Protein AF-A0A533TYE4-F1 (afdb_monomer)

Solvent-accessible surface area (backbone atoms only — not comparable to full-atom values): 7906 Å² total; per-residue (Å²): 133,60,54,46,100,83,68,48,62,75,55,55,66,68,57,33,45,51,51,36,72,79,38,80,77,43,21,65,44,29,39,43,37,15,52,53,28,45,75,72,66,40,30,69,62,13,38,53,23,29,50,49,11,58,67,67,51,52,60,72,69,58,39,48,49,40,31,52,54,36,17,51,32,25,50,77,70,65,36,48,68,60,18,40,50,26,26,47,52,46,56,74,68,60,59,90,50,62,67,60,47,50,50,30,30,47,55,33,18,54,45,26,43,76,74,65,40,50,74,70,15,56,62,39,50,67,55,95,88,55,86,70,66,85,62,70,77,76,74,74,80,80,78,126

Structure (mmCIF, N/CA/C/O backbone):
data_AF-A0A533TYE4-F1
#
_entry.id   AF-A0A533TYE4-F1
#
loop_
_atom_site.group_PDB
_atom_site.id
_atom_site.type_symbol
_atom_site.label_atom_id
_atom_site.label_alt_id
_atom_site.label_comp_id
_atom_site.label_asym_id
_atom_site.label_entity_id
_atom_site.label_seq_id
_atom_site.pdbx_PDB_ins_code
_atom_site.Cartn_x
_atom_site.Cartn_y
_atom_site.Cartn_z
_atom_site.occupancy
_atom_site.B_iso_or_equiv
_atom_site.auth_seq_id
_atom_site.auth_comp_id
_atom_site.auth_asym_id
_atom_site.auth_atom_id
_atom_site.pdbx_PDB_model_num
ATOM 1 N N . MET A 1 1 ? -12.267 11.319 22.750 1.00 47.88 1 MET A N 1
ATOM 2 C CA . MET A 1 1 ? -12.661 11.448 21.330 1.00 47.88 1 MET A CA 1
ATOM 3 C C . MET A 1 1 ? -11.596 10.738 20.516 1.00 47.88 1 MET A C 1
ATOM 5 O O . MET A 1 1 ? -10.460 11.181 20.564 1.00 47.88 1 MET A O 1
ATOM 9 N N . LEU A 1 2 ? -11.927 9.617 19.872 1.00 64.06 2 LEU A N 1
ATOM 10 C CA . LEU A 1 2 ? -10.942 8.764 19.190 1.00 64.06 2 LEU A CA 1
ATOM 11 C C . LEU A 1 2 ? -10.758 9.108 17.708 1.00 64.06 2 LEU A C 1
ATOM 13 O O . LEU A 1 2 ? -9.677 8.902 17.172 1.00 64.06 2 LEU A O 1
ATOM 17 N N . LYS A 1 3 ? -11.793 9.652 17.059 1.00 61.78 3 LYS A N 1
ATOM 18 C CA . LYS A 1 3 ? -11.765 10.064 15.652 1.00 61.78 3 LYS A CA 1
ATOM 19 C C . LYS A 1 3 ? -11.557 11.570 15.518 1.00 61.78 3 LYS A C 1
ATOM 21 O O . LYS A 1 3 ? -12.057 12.341 16.338 1.00 61.78 3 LYS A O 1
ATOM 26 N N . ASP A 1 4 ? -10.839 11.989 14.486 1.00 69.88 4 ASP A N 1
ATOM 27 C CA . ASP A 1 4 ? -10.710 13.393 14.119 1.00 69.88 4 ASP A CA 1
ATOM 28 C C . ASP A 1 4 ? -11.861 13.895 13.245 1.00 69.88 4 ASP A C 1
ATOM 30 O O . ASP A 1 4 ? -12.777 13.154 12.895 1.00 69.88 4 ASP A O 1
ATOM 34 N N . ALA A 1 5 ? -11.816 15.181 12.887 1.00 65.31 5 ALA A N 1
ATOM 35 C CA . ALA A 1 5 ? -12.830 15.818 12.046 1.00 65.31 5 ALA A CA 1
ATOM 36 C C . ALA A 1 5 ? -12.960 15.188 10.641 1.00 65.31 5 ALA A C 1
ATOM 38 O O . ALA A 1 5 ? -13.920 15.482 9.932 1.00 65.31 5 ALA A O 1
ATOM 39 N N 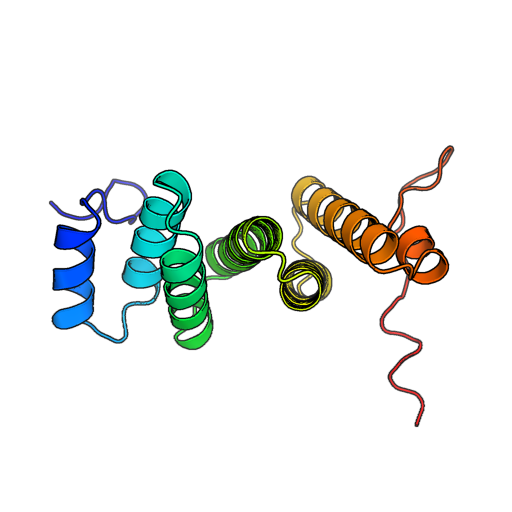. LEU A 1 6 ? -12.011 14.338 10.234 1.00 60.81 6 LEU A N 1
ATOM 40 C CA . LEU A 1 6 ? -12.008 13.610 8.966 1.00 60.81 6 LEU A CA 1
ATOM 41 C C . LEU A 1 6 ? -12.410 12.133 9.134 1.00 60.81 6 LEU A C 1
ATOM 43 O O . LEU A 1 6 ? -12.471 11.408 8.141 1.00 60.81 6 LEU A O 1
ATOM 47 N N . GLY A 1 7 ? -12.733 11.704 10.360 1.00 62.41 7 GLY A N 1
ATOM 48 C CA . GLY A 1 7 ? -13.169 10.349 10.691 1.00 62.41 7 GLY A CA 1
ATOM 49 C C . GLY A 1 7 ? -12.036 9.357 10.966 1.00 62.41 7 GLY A C 1
ATOM 50 O O . GLY A 1 7 ? -12.339 8.198 11.245 1.00 62.41 7 GLY A O 1
ATOM 51 N N . GLY A 1 8 ? -10.772 9.793 10.922 1.00 62.06 8 GLY A N 1
ATOM 52 C CA . GLY A 1 8 ? -9.608 8.943 11.180 1.00 62.06 8 GLY A CA 1
ATOM 53 C C . GLY A 1 8 ? -9.305 8.837 12.670 1.00 62.06 8 GLY A C 1
ATOM 54 O O . GLY A 1 8 ? -9.434 9.818 13.407 1.00 62.06 8 GLY A O 1
ATOM 55 N N . TYR A 1 9 ? -8.905 7.659 13.133 1.00 67.62 9 TYR A N 1
ATOM 56 C CA . TYR A 1 9 ? -8.490 7.453 14.512 1.00 67.62 9 TYR A CA 1
ATOM 57 C C . TYR A 1 9 ? -7.182 8.208 14.796 1.00 67.62 9 TYR A C 1
ATOM 59 O O . TYR A 1 9 ? -6.163 7.976 14.154 1.00 67.62 9 TYR A O 1
ATOM 67 N N . ARG A 1 10 ? -7.200 9.122 15.774 1.00 63.12 10 ARG A N 1
ATOM 68 C CA . ARG A 1 10 ? -6.040 9.940 16.197 1.00 63.12 10 ARG A CA 1
ATOM 69 C C . ARG A 1 10 ? -5.157 9.274 17.259 1.00 63.12 10 ARG A C 1
ATOM 71 O O . ARG A 1 10 ? -4.329 9.945 17.870 1.00 63.12 10 ARG A O 1
ATOM 78 N N . GLY A 1 11 ? -5.357 7.981 17.487 1.00 64.88 11 GLY A N 1
ATOM 79 C CA . GLY A 1 11 ? -4.713 7.240 18.565 1.00 64.88 11 GLY A CA 1
ATOM 80 C C . GLY A 1 11 ? -3.341 6.682 18.206 1.00 64.88 11 GLY A C 1
ATOM 81 O O . GLY A 1 11 ? -2.989 6.535 17.033 1.00 64.88 11 GLY A O 1
ATOM 82 N N . SER A 1 12 ? -2.569 6.331 19.235 1.00 78.56 12 SER A N 1
ATOM 83 C CA . SER A 1 12 ? -1.380 5.495 19.065 1.00 78.56 12 SER A CA 1
ATOM 84 C C . SER A 1 12 ? -1.772 4.108 18.531 1.00 78.56 12 SER A C 1
ATOM 86 O O . SER A 1 12 ? -2.945 3.720 18.546 1.00 78.56 12 SER A O 1
ATOM 88 N N . VAL A 1 13 ? -0.796 3.328 18.063 1.00 87.56 13 VAL A N 1
ATOM 89 C CA . VAL A 1 13 ? -1.032 1.959 17.568 1.00 87.56 13 VAL A CA 1
ATOM 90 C C . VAL A 1 13 ? -1.783 1.110 18.604 1.00 87.56 13 VAL A C 1
ATOM 92 O O . VAL A 1 13 ? -2.631 0.296 18.235 1.00 87.56 13 VAL A O 1
ATOM 95 N N . GLU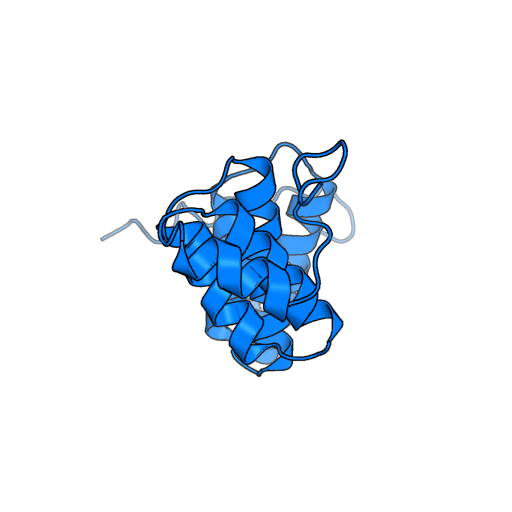 A 1 14 ? -1.514 1.319 19.892 1.00 88.06 14 GLU A N 1
ATOM 96 C CA . GLU A 1 14 ? -2.154 0.628 21.013 1.00 88.06 14 GLU A CA 1
ATOM 97 C C . GLU A 1 14 ? -3.638 0.987 21.135 1.00 88.06 14 GLU A C 1
ATOM 99 O O . GLU A 1 14 ? -4.480 0.107 21.308 1.00 88.06 14 GLU A O 1
ATOM 104 N N . GLU A 1 15 ? -3.978 2.267 21.007 1.00 87.75 15 GLU A N 1
ATOM 105 C CA . GLU A 1 15 ? -5.357 2.739 21.126 1.00 87.75 15 GLU A CA 1
ATOM 106 C C . GLU A 1 15 ? -6.217 2.252 19.951 1.00 87.75 15 GLU A C 1
ATOM 108 O O . GLU A 1 15 ? -7.325 1.754 20.151 1.00 87.75 15 GLU A O 1
ATOM 113 N N . ILE A 1 16 ? -5.668 2.285 18.733 1.00 91.44 16 ILE A N 1
ATOM 114 C CA . ILE A 1 16 ? -6.337 1.724 17.551 1.00 91.44 16 ILE A CA 1
ATOM 115 C C . ILE A 1 16 ? -6.459 0.195 17.659 1.00 91.44 16 ILE A C 1
ATOM 117 O O . ILE A 1 16 ? -7.436 -0.386 17.189 1.00 91.44 16 ILE A O 1
ATOM 121 N N . SER A 1 17 ? -5.506 -0.477 18.314 1.00 94.38 17 SER A N 1
ATOM 122 C CA . SER A 1 17 ? -5.579 -1.929 18.522 1.00 94.38 17 SER A CA 1
ATOM 123 C C . SER A 1 17 ? -6.752 -2.334 19.411 1.00 94.38 17 SER A C 1
ATOM 125 O O . SER A 1 17 ? -7.428 -3.297 19.069 1.00 94.38 17 SER A O 1
ATOM 127 N N . ARG A 1 18 ? -7.071 -1.562 20.458 1.00 92.75 18 ARG A N 1
ATOM 128 C CA . ARG A 1 18 ? -8.270 -1.807 21.283 1.00 92.75 18 ARG A CA 1
ATOM 129 C C . ARG A 1 18 ? -9.563 -1.681 20.479 1.00 92.75 18 ARG A C 1
ATOM 131 O O . ARG A 1 18 ? -10.450 -2.513 20.604 1.00 92.75 18 ARG A O 1
ATOM 138 N N . ILE A 1 19 ? -9.642 -0.692 19.588 1.00 91.56 19 ILE A N 1
ATOM 139 C CA . ILE A 1 19 ? -10.799 -0.535 18.692 1.00 91.56 19 ILE A CA 1
ATOM 140 C C . ILE A 1 19 ? -10.958 -1.757 17.783 1.00 91.56 19 ILE A C 1
ATOM 142 O O . ILE A 1 19 ? -12.077 -2.188 17.536 1.00 91.56 19 ILE A O 1
ATOM 146 N N . ILE A 1 20 ? -9.855 -2.312 17.279 1.00 95.12 20 ILE A N 1
ATOM 147 C CA . ILE A 1 20 ? -9.874 -3.520 16.441 1.00 95.12 20 ILE A CA 1
ATOM 148 C C . ILE A 1 20 ? -10.284 -4.757 17.252 1.00 95.12 20 ILE A C 1
ATOM 150 O O . ILE A 1 20 ? -10.964 -5.628 16.719 1.00 95.12 20 ILE A O 1
ATOM 154 N N . GLU A 1 21 ? -9.885 -4.849 18.521 1.00 95.75 21 GLU A N 1
ATOM 155 C CA . GLU A 1 21 ? -10.313 -5.928 19.421 1.00 95.75 21 GLU A CA 1
ATOM 156 C C . GLU A 1 21 ? -11.825 -5.878 19.687 1.00 95.75 21 GLU A C 1
ATOM 158 O O . GLU A 1 21 ? -12.489 -6.912 19.648 1.00 95.75 21 GLU A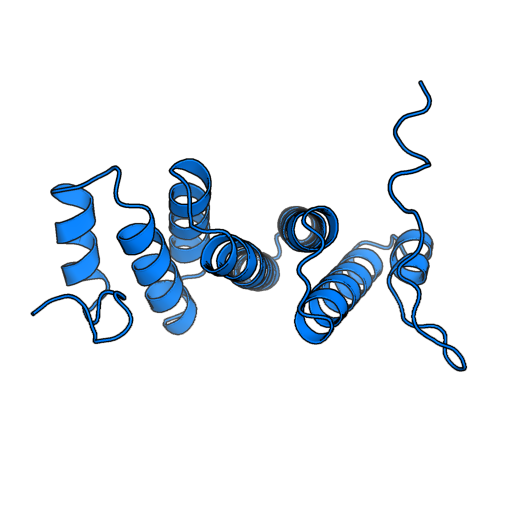 O 1
ATOM 163 N N . GLU A 1 22 ? -12.377 -4.682 19.902 1.00 95.75 22 GLU A N 1
ATOM 164 C CA . GLU A 1 22 ? -13.816 -4.467 20.113 1.00 95.75 22 GLU A CA 1
ATOM 165 C C . GLU A 1 22 ? -14.630 -4.592 18.810 1.00 95.75 22 GLU A C 1
ATOM 167 O O . GLU A 1 22 ? -15.762 -5.081 18.817 1.00 95.75 22 GLU A O 1
ATOM 172 N N . HIS A 1 23 ? -14.050 -4.171 17.683 1.00 94.44 23 HIS A N 1
ATOM 173 C CA . HIS A 1 23 ? -14.684 -4.111 16.365 1.00 94.44 23 HIS A CA 1
ATOM 174 C C . HIS A 1 23 ? -13.756 -4.688 15.276 1.00 94.44 23 HIS A C 1
ATOM 176 O O . HIS A 1 23 ? -13.135 -3.938 14.511 1.00 94.44 23 HIS A O 1
ATOM 182 N N . PRO A 1 24 ? -13.656 -6.027 15.166 1.00 95.31 24 PRO A N 1
ATOM 183 C CA . PRO A 1 24 ? -12.712 -6.695 14.263 1.00 95.31 24 PRO A CA 1
ATOM 184 C C . PRO A 1 24 ? -13.067 -6.568 12.772 1.00 95.31 24 PRO A C 1
ATOM 186 O O . PRO A 1 24 ? -12.285 -6.967 11.909 1.00 95.31 24 PRO A O 1
ATOM 189 N N . ASP A 1 25 ? -14.234 -6.016 12.453 1.00 96.19 25 ASP A N 1
ATOM 190 C CA . ASP A 1 25 ? -14.726 -5.704 11.112 1.00 96.19 25 ASP A CA 1
ATOM 191 C C . ASP A 1 25 ? -14.597 -4.20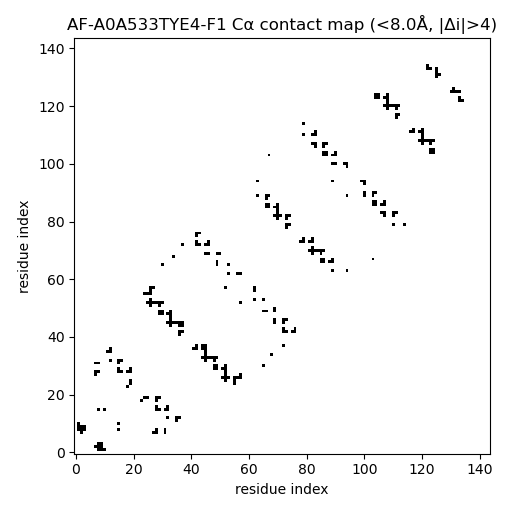9 10.764 1.00 96.19 25 ASP A C 1
ATOM 193 O O . ASP A 1 25 ? -15.115 -3.746 9.749 1.00 96.19 25 ASP A O 1
ATOM 197 N N . ASN A 1 26 ? -13.877 -3.429 11.571 1.00 95.38 26 ASN A N 1
ATOM 198 C CA . ASN A 1 26 ? -13.679 -2.009 11.320 1.00 95.38 26 ASN A CA 1
ATOM 199 C C . ASN A 1 26 ? -12.502 -1.757 10.364 1.00 95.38 26 ASN A C 1
ATOM 201 O O . ASN A 1 26 ? -11.352 -1.595 10.782 1.00 95.38 26 ASN A O 1
ATOM 205 N N . ALA A 1 27 ? -12.792 -1.683 9.061 1.00 97.06 27 ALA A N 1
ATOM 206 C CA . ALA A 1 27 ? -11.781 -1.433 8.029 1.00 97.06 27 ALA A CA 1
ATOM 207 C C . ALA A 1 27 ? -10.987 -0.131 8.244 1.00 97.06 27 ALA A C 1
ATOM 209 O O . ALA A 1 27 ? -9.787 -0.100 7.967 1.00 97.06 27 ALA A O 1
ATOM 210 N N . GLU A 1 28 ? -11.636 0.934 8.731 1.00 94.88 28 GLU A N 1
ATOM 211 C CA . GLU A 1 28 ? -10.992 2.232 8.981 1.00 94.88 28 GLU A CA 1
ATOM 212 C C . GLU A 1 28 ? -9.948 2.120 10.097 1.00 94.88 28 GLU A C 1
ATOM 214 O O . GLU A 1 28 ? -8.838 2.621 9.944 1.00 94.88 28 GLU A O 1
ATOM 219 N N . ALA A 1 29 ? -10.252 1.383 11.171 1.00 94.88 29 ALA A N 1
ATOM 220 C CA . ALA A 1 29 ? -9.305 1.162 12.262 1.00 94.88 29 ALA A CA 1
ATOM 221 C C . ALA A 1 29 ? -8.048 0.417 11.785 1.00 94.88 29 ALA A C 1
ATOM 223 O O . ALA A 1 29 ? -6.928 0.823 12.096 1.00 94.88 29 ALA A O 1
ATOM 224 N N . PHE A 1 30 ? -8.202 -0.626 10.962 1.00 97.62 30 PHE A N 1
ATOM 225 C CA . PHE A 1 30 ? -7.049 -1.288 10.342 1.00 97.62 30 PHE A CA 1
ATOM 226 C C . PHE A 1 30 ? -6.260 -0.336 9.435 1.00 97.62 30 PHE A C 1
ATOM 228 O O . PHE A 1 30 ? -5.035 -0.296 9.513 1.00 97.62 30 PHE A O 1
ATOM 235 N N . TYR A 1 31 ? -6.934 0.451 8.596 1.00 97.12 31 TYR A N 1
ATOM 236 C CA . TYR A 1 31 ? -6.277 1.415 7.711 1.00 97.12 31 TYR A CA 1
ATOM 237 C C . TYR A 1 31 ? -5.468 2.466 8.488 1.00 97.12 31 TYR A C 1
ATOM 239 O O . TYR A 1 31 ? -4.317 2.740 8.141 1.00 97.12 31 TYR A O 1
ATOM 247 N N . ASP A 1 32 ? -6.024 3.012 9.567 1.00 94.50 32 ASP A N 1
ATOM 248 C CA . ASP A 1 32 ? -5.350 4.018 10.388 1.00 94.50 32 ASP A CA 1
ATOM 249 C C . ASP A 1 32 ? -4.162 3.425 11.153 1.00 94.50 32 ASP A C 1
ATOM 251 O O . ASP A 1 32 ? -3.076 4.017 11.157 1.00 94.50 32 ASP A O 1
ATOM 255 N N . ARG A 1 33 ? -4.302 2.208 11.702 1.00 96.19 33 ARG A N 1
ATOM 256 C CA . ARG A 1 33 ? -3.176 1.502 12.336 1.00 96.19 33 ARG A CA 1
ATOM 257 C C . ARG A 1 33 ? -2.065 1.194 11.336 1.00 96.19 33 ARG A C 1
ATOM 259 O O . ARG A 1 33 ? -0.890 1.341 11.670 1.00 96.19 33 ARG A O 1
ATOM 266 N N . ALA A 1 34 ? -2.417 0.826 10.104 1.00 97.44 34 ALA A N 1
ATOM 267 C CA . ALA A 1 34 ? -1.454 0.571 9.040 1.00 97.44 34 ALA A CA 1
ATOM 268 C C . ALA A 1 34 ? -0.643 1.822 8.673 1.00 97.44 34 ALA A C 1
ATOM 270 O O . ALA A 1 34 ? 0.573 1.739 8.477 1.00 97.44 34 ALA A O 1
ATOM 271 N N . ASN A 1 35 ? -1.300 2.986 8.610 1.00 94.44 35 ASN A N 1
ATOM 272 C CA . ASN A 1 35 ? -0.629 4.263 8.374 1.00 94.44 35 ASN A CA 1
ATOM 273 C C . ASN A 1 35 ? 0.331 4.599 9.522 1.00 94.44 35 ASN A C 1
ATOM 275 O O . ASN A 1 35 ? 1.491 4.916 9.263 1.00 94.44 35 ASN A O 1
ATOM 279 N N . ALA A 1 36 ? -0.116 4.466 10.775 1.00 93.06 36 ALA A N 1
ATOM 280 C CA . ALA A 1 36 ? 0.726 4.707 11.945 1.00 93.06 36 ALA A CA 1
ATOM 281 C C . ALA A 1 36 ? 1.964 3.792 11.956 1.00 93.06 36 ALA A C 1
ATOM 283 O O . ALA A 1 36 ? 3.090 4.274 12.069 1.00 93.06 36 ALA A O 1
ATOM 284 N N . ARG A 1 37 ? 1.773 2.486 11.731 1.00 95.12 37 ARG A N 1
ATOM 285 C CA . ARG A 1 37 ? 2.863 1.502 11.629 1.00 95.12 37 ARG A CA 1
ATOM 286 C C . ARG A 1 37 ? 3.829 1.810 10.487 1.00 95.12 37 ARG A C 1
ATOM 288 O O . ARG A 1 37 ? 5.037 1.756 10.694 1.00 95.12 37 ARG A O 1
ATOM 295 N N . SER A 1 38 ? 3.315 2.210 9.320 1.00 94.25 38 SER A N 1
ATOM 296 C CA . SER A 1 38 ? 4.148 2.638 8.182 1.00 94.25 38 SER A CA 1
ATOM 297 C C . SER A 1 38 ? 5.020 3.842 8.533 1.00 94.25 38 SER A C 1
ATOM 299 O O . SER A 1 38 ? 6.204 3.849 8.210 1.00 94.25 38 SER A O 1
ATOM 301 N N . CYS A 1 39 ? 4.464 4.846 9.221 1.00 90.69 39 CYS A N 1
ATOM 302 C CA . CYS A 1 39 ? 5.220 6.014 9.677 1.00 90.69 39 CYS A CA 1
ATOM 303 C C . CYS A 1 39 ? 6.300 5.655 10.707 1.00 90.69 39 CYS A C 1
ATOM 305 O O . CYS A 1 39 ? 7.346 6.298 10.736 1.00 90.69 39 CYS A O 1
ATOM 307 N N . SER A 1 40 ? 6.067 4.629 11.525 1.00 90.81 40 SER A N 1
ATOM 308 C CA . SER A 1 40 ? 7.034 4.116 12.503 1.00 90.81 40 SER A CA 1
ATOM 309 C C . SER A 1 40 ? 8.035 3.104 11.924 1.00 90.81 40 SER A C 1
ATOM 311 O O . SER A 1 40 ? 8.884 2.615 12.664 1.00 90.81 40 SER A O 1
ATOM 313 N N . GLY A 1 41 ? 7.952 2.774 10.630 1.00 92.56 41 GLY A N 1
ATOM 314 C CA . GLY A 1 41 ? 8.833 1.802 9.970 1.00 92.56 41 GLY A CA 1
ATOM 315 C C . GLY A 1 41 ? 8.461 0.329 10.190 1.00 92.56 41 GLY A C 1
ATOM 316 O O . GLY A 1 41 ? 9.155 -0.558 9.691 1.00 92.56 41 GLY A O 1
ATOM 317 N N . ASP A 1 42 ? 7.352 0.037 10.877 1.00 96.94 42 ASP A N 1
ATOM 318 C CA . ASP A 1 42 ? 6.784 -1.314 10.962 1.00 96.94 42 ASP A CA 1
ATOM 319 C C . ASP A 1 42 ? 6.023 -1.645 9.669 1.00 96.94 42 ASP A C 1
ATOM 321 O O . ASP A 1 42 ? 4.791 -1.695 9.602 1.00 96.94 42 ASP A O 1
ATOM 325 N N . PHE A 1 43 ? 6.784 -1.847 8.594 1.00 97.56 43 PHE A N 1
ATOM 326 C CA . PHE A 1 43 ? 6.222 -2.139 7.279 1.00 97.56 43 PHE A CA 1
ATOM 327 C C . PHE A 1 43 ? 5.503 -3.488 7.243 1.00 97.56 43 PHE A C 1
ATOM 329 O O . PHE A 1 43 ? 4.521 -3.642 6.524 1.00 97.56 43 PHE A O 1
ATOM 336 N N . GLU A 1 44 ? 5.946 -4.469 8.030 1.00 98.19 44 GLU A N 1
ATOM 337 C CA . GLU A 1 44 ? 5.299 -5.779 8.059 1.00 98.19 44 GLU A CA 1
ATOM 338 C C . GLU A 1 44 ? 3.919 -5.717 8.725 1.00 98.19 44 GLU A C 1
ATOM 340 O O . GLU A 1 44 ? 2.942 -6.231 8.169 1.00 98.19 44 GLU A O 1
ATOM 345 N N . GLY A 1 45 ? 3.816 -5.056 9.881 1.00 97.94 45 GLY A N 1
ATOM 346 C CA . GLY A 1 45 ? 2.539 -4.810 10.540 1.00 97.94 45 GLY A CA 1
ATOM 347 C C . GLY A 1 45 ? 1.614 -3.945 9.685 1.00 97.94 45 GLY A C 1
ATOM 348 O O . GLY A 1 45 ? 0.425 -4.249 9.568 1.00 97.94 45 GLY A O 1
ATOM 349 N N . ALA A 1 46 ? 2.157 -2.932 9.003 1.00 98.12 46 ALA A N 1
ATOM 350 C CA . ALA A 1 46 ? 1.384 -2.110 8.078 1.00 98.12 46 ALA A CA 1
ATOM 351 C C . ALA A 1 46 ? 0.817 -2.905 6.895 1.00 98.12 46 ALA A C 1
ATOM 353 O O . ALA A 1 46 ? -0.356 -2.752 6.558 1.00 98.12 46 ALA A O 1
ATOM 354 N N . ILE A 1 47 ? 1.605 -3.790 6.273 1.00 98.75 47 ILE A N 1
ATOM 355 C CA . ILE A 1 47 ? 1.129 -4.641 5.171 1.00 98.75 47 ILE A CA 1
ATOM 356 C C . ILE A 1 47 ? -0.026 -5.533 5.634 1.00 98.75 47 ILE A C 1
ATOM 358 O O . ILE A 1 47 ? -1.021 -5.664 4.910 1.00 98.75 47 ILE A O 1
ATOM 362 N N . LYS A 1 48 ? 0.086 -6.136 6.826 1.00 98.56 48 LYS A N 1
ATOM 363 C CA . LYS A 1 48 ? -0.969 -6.978 7.414 1.00 98.56 48 LYS A CA 1
ATOM 364 C C . LYS A 1 48 ? -2.255 -6.175 7.616 1.00 98.56 48 LYS A C 1
ATOM 366 O O . LYS A 1 48 ? -3.318 -6.603 7.168 1.00 98.56 48 LYS A O 1
ATOM 371 N N . ASP A 1 49 ? -2.145 -4.985 8.195 1.00 98.62 49 ASP A N 1
ATOM 372 C CA . ASP A 1 49 ? -3.298 -4.133 8.477 1.00 98.62 49 ASP A CA 1
ATOM 373 C C . ASP A 1 49 ? -3.947 -3.564 7.208 1.00 98.62 49 ASP A C 1
ATOM 375 O O . ASP A 1 49 ? -5.161 -3.676 7.051 1.00 98.62 49 ASP A O 1
ATOM 379 N N . PHE A 1 50 ? -3.172 -3.051 6.244 1.00 98.69 50 PHE A N 1
ATOM 380 C CA . PHE A 1 50 ? -3.726 -2.620 4.953 1.00 98.69 50 PHE A CA 1
ATOM 381 C C . PHE A 1 50 ? -4.433 -3.768 4.234 1.00 98.69 50 PHE A C 1
ATOM 383 O O . PHE A 1 50 ? -5.476 -3.567 3.614 1.00 98.69 50 PHE A O 1
ATOM 390 N N . THR A 1 51 ? -3.884 -4.982 4.317 1.00 98.75 51 THR A N 1
ATOM 391 C CA . THR A 1 51 ? -4.506 -6.169 3.721 1.00 98.75 51 THR A CA 1
ATOM 392 C C . THR A 1 51 ? -5.848 -6.481 4.364 1.00 98.75 51 THR A C 1
ATOM 394 O O . THR A 1 51 ? -6.805 -6.759 3.641 1.00 98.75 51 THR A O 1
ATOM 397 N N . MET A 1 52 ? -5.942 -6.395 5.691 1.00 98.56 52 MET A N 1
ATOM 398 C CA . MET A 1 52 ? -7.203 -6.609 6.392 1.00 98.56 52 MET A CA 1
ATOM 399 C C . MET A 1 52 ? -8.220 -5.505 6.077 1.00 98.56 52 MET A C 1
ATOM 401 O O . MET A 1 52 ? -9.357 -5.817 5.732 1.00 98.56 52 MET A O 1
ATOM 405 N N . ALA A 1 53 ? -7.804 -4.236 6.078 1.00 98.38 53 ALA A N 1
ATOM 406 C CA . ALA A 1 53 ? -8.666 -3.108 5.723 1.00 98.38 53 ALA A CA 1
ATOM 407 C C . ALA A 1 53 ? -9.262 -3.257 4.311 1.00 98.38 53 ALA A C 1
ATOM 409 O O . ALA A 1 53 ? -10.469 -3.122 4.115 1.00 98.38 53 ALA A O 1
ATOM 410 N N . LEU A 1 54 ? -8.424 -3.604 3.327 1.00 98.44 54 LEU A N 1
ATOM 411 C CA . LEU A 1 54 ? -8.853 -3.858 1.949 1.00 98.44 54 LEU A CA 1
ATOM 412 C C . LEU A 1 54 ? -9.794 -5.066 1.837 1.00 98.44 54 LEU A C 1
ATOM 414 O O . LEU A 1 54 ? -10.708 -5.038 1.015 1.00 98.44 54 LEU A O 1
ATOM 418 N N . LYS A 1 55 ? -9.577 -6.114 2.644 1.00 98.44 55 LYS A N 1
ATOM 419 C CA . LYS A 1 55 ? -10.414 -7.322 2.668 1.00 98.44 55 LYS A CA 1
ATOM 420 C C . LYS A 1 55 ? -11.801 -7.054 3.251 1.00 98.44 55 LYS A C 1
ATOM 422 O O . LYS A 1 55 ? -12.778 -7.553 2.705 1.00 98.44 55 LYS A O 1
ATOM 427 N N . ILE A 1 56 ? -11.875 -6.306 4.351 1.00 98.25 56 ILE A N 1
ATOM 428 C CA . ILE A 1 56 ? -13.142 -5.927 4.991 1.00 98.25 56 ILE A CA 1
ATOM 429 C C . ILE A 1 56 ? -13.929 -4.991 4.067 1.00 98.25 56 ILE A C 1
ATOM 431 O O . ILE A 1 56 ? -15.124 -5.180 3.856 1.00 98.25 56 ILE A O 1
ATOM 435 N N . GLY A 1 57 ? -13.243 -4.009 3.483 1.00 97.44 57 GLY A N 1
ATOM 436 C CA . GLY A 1 57 ? -13.822 -3.067 2.538 1.00 97.44 57 GLY A CA 1
ATOM 437 C C . GLY A 1 57 ? -13.599 -1.627 2.972 1.00 97.44 57 GLY A C 1
ATOM 438 O O . GLY A 1 57 ? -14.086 -1.177 4.004 1.00 97.44 57 GLY A O 1
ATOM 439 N N . LEU A 1 58 ? -12.891 -0.878 2.131 1.00 97.12 58 LEU A N 1
ATOM 440 C CA . LEU A 1 58 ? -12.713 0.561 2.275 1.00 97.12 58 LEU A CA 1
ATOM 441 C C . LEU A 1 58 ? -13.564 1.294 1.243 1.00 97.12 58 LEU A C 1
ATOM 443 O O . LEU A 1 58 ? -13.802 0.807 0.133 1.00 97.12 58 LEU A O 1
ATOM 447 N N . ARG A 1 59 ? -13.953 2.527 1.571 1.00 96.06 59 ARG A N 1
ATOM 448 C CA . ARG A 1 59 ? -14.486 3.453 0.568 1.00 96.06 59 ARG A CA 1
ATOM 449 C C . ARG A 1 59 ? -13.447 3.662 -0.537 1.00 96.06 59 ARG A C 1
ATOM 451 O O . ARG A 1 59 ? -12.242 3.546 -0.319 1.00 96.06 59 ARG A O 1
ATOM 458 N N . PHE A 1 60 ? -13.912 4.016 -1.735 1.00 95.19 60 PHE A N 1
ATOM 459 C CA . PHE A 1 60 ? -13.065 4.066 -2.931 1.00 95.19 60 PHE A CA 1
ATOM 460 C C . PHE A 1 60 ? -11.792 4.909 -2.753 1.00 95.19 60 PHE A C 1
ATOM 462 O O . PHE A 1 60 ? -10.724 4.516 -3.212 1.00 95.19 60 PHE A O 1
ATOM 469 N N . ARG A 1 61 ? -11.884 6.057 -2.073 1.00 93.75 61 ARG A N 1
ATOM 470 C CA . ARG A 1 61 ? -10.735 6.946 -1.865 1.00 93.75 61 ARG A CA 1
ATOM 471 C C . ARG A 1 61 ? -9.677 6.292 -0.977 1.00 93.75 61 ARG A C 1
ATOM 473 O O . ARG A 1 61 ? -8.516 6.238 -1.371 1.00 93.75 61 ARG A O 1
ATOM 480 N N . GLU A 1 62 ? -10.079 5.788 0.181 1.00 94.88 62 GLU A N 1
ATOM 481 C CA . GLU A 1 62 ? -9.213 5.119 1.153 1.00 94.88 62 GLU A CA 1
ATOM 482 C C . GLU A 1 62 ? -8.641 3.822 0.580 1.00 94.88 62 GLU A C 1
ATOM 484 O O . GLU A 1 62 ? -7.454 3.569 0.730 1.00 94.88 62 GLU A O 1
ATOM 489 N N . MET A 1 63 ? -9.436 3.057 -0.172 1.00 97.38 63 MET A N 1
ATOM 490 C CA . MET A 1 63 ? -8.986 1.853 -0.876 1.00 97.38 63 MET A CA 1
ATOM 491 C C . MET A 1 63 ? -7.807 2.153 -1.813 1.00 97.38 63 MET A C 1
ATOM 493 O O . MET A 1 63 ? -6.797 1.453 -1.794 1.00 97.38 63 MET A O 1
ATOM 497 N N . ILE A 1 64 ? -7.914 3.203 -2.633 1.00 97.38 64 ILE A N 1
ATOM 498 C CA . ILE A 1 64 ? -6.854 3.590 -3.573 1.00 97.38 64 ILE A CA 1
ATOM 499 C C . ILE A 1 64 ? -5.578 4.018 -2.832 1.00 97.38 64 ILE A C 1
ATOM 501 O O . ILE A 1 64 ? -4.475 3.686 -3.268 1.00 97.38 64 ILE A O 1
ATOM 505 N N . VAL A 1 65 ? -5.718 4.732 -1.711 1.00 95.25 65 VAL A N 1
ATOM 506 C CA . VAL A 1 65 ? -4.577 5.133 -0.873 1.00 95.25 65 VAL A CA 1
ATOM 507 C C . VAL A 1 65 ? -3.954 3.922 -0.174 1.00 95.25 65 VAL A C 1
ATOM 509 O O . VAL A 1 65 ? -2.733 3.794 -0.175 1.00 95.25 65 VAL A O 1
ATOM 512 N N . ALA A 1 66 ? -4.766 2.998 0.342 1.00 97.81 66 ALA A N 1
ATOM 513 C CA . ALA A 1 66 ? -4.313 1.776 0.999 1.00 97.81 66 ALA A CA 1
ATOM 514 C C . ALA A 1 66 ? -3.488 0.889 0.058 1.00 97.81 66 ALA A C 1
ATOM 516 O O . ALA A 1 66 ? -2.426 0.419 0.456 1.00 97.81 66 ALA A O 1
ATOM 517 N N . TYR A 1 67 ? -3.908 0.715 -1.203 1.00 98.50 67 TYR A N 1
ATOM 518 C CA . TYR A 1 67 ? -3.078 0.034 -2.203 1.00 98.50 67 TYR A CA 1
ATOM 519 C C . TYR A 1 67 ? -1.735 0.743 -2.406 1.00 98.50 67 TYR A C 1
ATOM 521 O O . TYR A 1 67 ? -0.696 0.0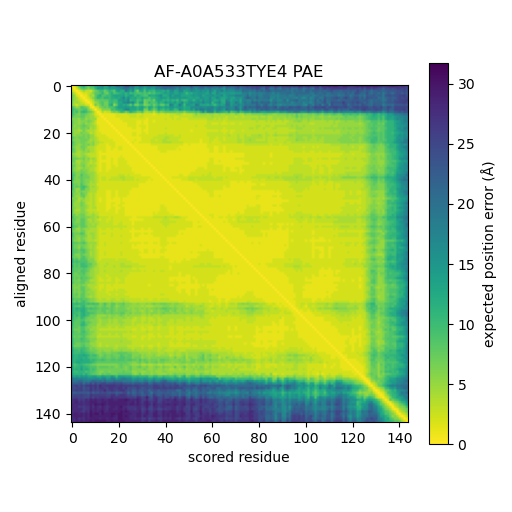94 -2.426 1.00 98.50 67 TYR A O 1
ATOM 529 N N . GLY A 1 68 ? -1.727 2.075 -2.508 1.00 97.44 68 GLY A N 1
ATOM 530 C CA . GLY A 1 68 ? -0.491 2.836 -2.704 1.00 97.44 68 GLY A CA 1
ATOM 531 C C . GLY A 1 68 ? 0.483 2.683 -1.538 1.00 97.44 68 GLY A C 1
ATOM 532 O O . GLY A 1 68 ? 1.657 2.384 -1.751 1.00 97.44 68 GLY A O 1
ATOM 533 N N . ASN A 1 69 ? -0.017 2.832 -0.311 1.00 97.50 69 ASN A N 1
ATOM 534 C CA . ASN A 1 69 ? 0.790 2.736 0.903 1.00 97.50 69 ASN A CA 1
ATOM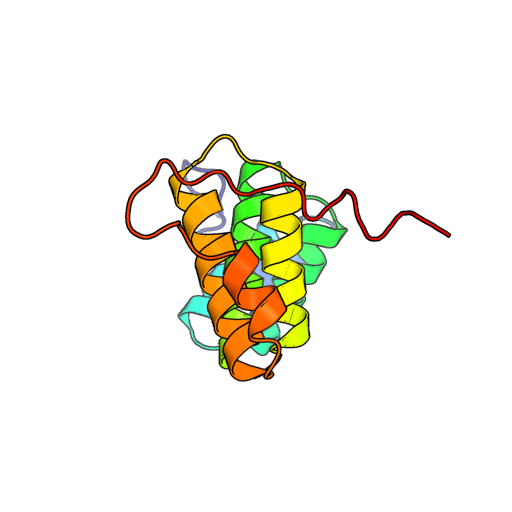 535 C C . ASN A 1 69 ? 1.261 1.299 1.158 1.00 97.50 69 ASN A C 1
ATOM 537 O O . ASN A 1 69 ? 2.430 1.099 1.486 1.00 97.50 69 ASN A O 1
ATOM 541 N N . ARG A 1 70 ? 0.406 0.289 0.933 1.00 98.56 70 ARG A N 1
ATOM 542 C CA . ARG A 1 70 ? 0.813 -1.121 1.014 1.00 98.56 70 ARG A CA 1
ATOM 543 C C . ARG A 1 70 ? 1.872 -1.463 -0.031 1.00 98.56 70 ARG A C 1
ATOM 545 O O . ARG A 1 70 ? 2.834 -2.147 0.304 1.00 98.56 70 ARG A O 1
ATOM 552 N N . GLY A 1 71 ? 1.742 -0.932 -1.247 1.00 98.19 71 GLY A N 1
ATOM 553 C CA . GLY A 1 71 ? 2.737 -1.094 -2.303 1.00 98.19 71 GLY A CA 1
ATOM 554 C C . GLY A 1 71 ? 4.096 -0.529 -1.895 1.00 98.19 71 GLY A C 1
ATOM 555 O O . GLY A 1 71 ? 5.101 -1.214 -2.033 1.00 98.19 71 GLY A O 1
ATOM 556 N N . ILE A 1 72 ? 4.129 0.673 -1.311 1.00 97.06 72 ILE A N 1
ATOM 557 C CA . ILE A 1 72 ? 5.363 1.277 -0.781 1.00 97.06 72 ILE A CA 1
ATOM 558 C C . ILE A 1 72 ? 5.946 0.432 0.359 1.00 97.06 72 ILE A C 1
ATOM 560 O O . ILE A 1 72 ? 7.121 0.087 0.316 1.00 97.06 72 ILE A O 1
ATOM 564 N N . ALA A 1 73 ? 5.135 0.026 1.338 1.00 98.06 73 ALA A N 1
ATOM 565 C CA . ALA A 1 73 ? 5.604 -0.818 2.438 1.00 98.06 73 ALA A CA 1
ATOM 566 C C . ALA A 1 73 ? 6.183 -2.157 1.936 1.00 98.06 73 ALA A C 1
ATOM 568 O O . ALA A 1 73 ? 7.193 -2.638 2.448 1.00 98.06 73 ALA A O 1
ATOM 569 N N . ARG A 1 74 ? 5.589 -2.743 0.890 1.00 98.44 74 ARG A N 1
ATOM 570 C CA . ARG A 1 74 ? 6.118 -3.938 0.217 1.00 98.44 74 ARG A CA 1
ATOM 571 C C . ARG A 1 74 ? 7.447 -3.675 -0.485 1.00 98.44 74 ARG A C 1
ATOM 573 O O . ARG A 1 74 ? 8.338 -4.513 -0.386 1.00 98.44 74 ARG A O 1
ATOM 580 N N . MET A 1 75 ? 7.622 -2.512 -1.118 1.00 96.69 75 MET A N 1
ATOM 581 C CA . MET A 1 75 ? 8.911 -2.108 -1.696 1.00 96.69 75 MET A CA 1
ATOM 582 C C . MET A 1 75 ? 10.012 -2.050 -0.635 1.00 96.69 75 MET A C 1
ATOM 584 O O . MET A 1 75 ? 11.088 -2.595 -0.866 1.00 96.69 75 MET A O 1
ATOM 588 N N . GLU A 1 76 ? 9.732 -1.452 0.526 1.00 96.12 76 GLU A N 1
ATOM 589 C CA . GLU A 1 76 ? 10.677 -1.375 1.653 1.00 96.12 76 GLU A CA 1
ATOM 590 C C . GLU A 1 76 ? 11.040 -2.763 2.201 1.00 96.12 76 GLU A C 1
ATOM 592 O O . GLU A 1 76 ? 12.167 -3.008 2.627 1.00 96.12 76 GLU A O 1
ATOM 597 N N . LYS A 1 77 ? 10.105 -3.716 2.135 1.00 96.62 77 LYS A N 1
ATOM 598 C CA . LYS A 1 77 ? 10.341 -5.121 2.503 1.00 96.62 77 LYS A CA 1
ATOM 599 C C . LYS A 1 77 ? 10.990 -5.959 1.395 1.00 96.62 77 LYS A C 1
ATOM 601 O O . LYS A 1 77 ? 11.280 -7.127 1.637 1.00 96.62 77 LYS A O 1
ATOM 606 N N . GLY A 1 78 ? 11.204 -5.402 0.203 1.00 95.69 78 GLY A N 1
ATOM 607 C CA . GLY A 1 78 ? 11.726 -6.133 -0.955 1.00 95.69 78 GLY A CA 1
ATOM 608 C C . GLY A 1 78 ? 10.710 -7.048 -1.653 1.00 95.69 78 GLY A C 1
ATOM 609 O O . GLY A 1 78 ? 11.089 -7.795 -2.553 1.00 95.69 78 GLY A O 1
ATOM 610 N N . ASP A 1 79 ? 9.424 -6.979 -1.295 1.00 97.69 79 ASP A N 1
ATOM 611 C CA . ASP A 1 79 ? 8.330 -7.686 -1.975 1.00 97.69 79 ASP A CA 1
ATOM 612 C C . ASP A 1 79 ? 7.948 -6.947 -3.270 1.00 97.69 79 ASP A C 1
ATOM 614 O O . ASP A 1 79 ? 6.950 -6.224 -3.358 1.00 97.69 79 ASP A O 1
ATOM 618 N N . ILE A 1 80 ? 8.806 -7.091 -4.284 1.00 96.75 80 ILE A N 1
ATOM 619 C CA . ILE A 1 80 ? 8.650 -6.433 -5.588 1.00 96.75 80 ILE A CA 1
ATOM 620 C C . ILE A 1 80 ? 7.347 -6.871 -6.268 1.00 96.75 80 ILE A C 1
ATOM 622 O O . ILE A 1 80 ? 6.612 -6.027 -6.785 1.00 96.75 80 ILE A O 1
ATOM 626 N N . ASP A 1 81 ? 7.036 -8.167 -6.247 1.00 96.81 81 ASP A N 1
ATOM 627 C CA . ASP A 1 81 ? 5.858 -8.715 -6.923 1.00 96.81 81 ASP A CA 1
ATOM 628 C C . ASP A 1 81 ? 4.554 -8.248 -6.274 1.00 96.81 81 ASP A C 1
ATOM 630 O O . ASP A 1 81 ? 3.633 -7.806 -6.972 1.00 96.81 81 ASP A O 1
ATOM 634 N N . GLY A 1 82 ? 4.483 -8.257 -4.941 1.00 97.69 82 GLY A N 1
ATOM 635 C CA . GLY A 1 82 ? 3.334 -7.725 -4.221 1.00 97.69 82 GLY A CA 1
ATOM 636 C C . GLY A 1 82 ? 3.142 -6.225 -4.461 1.00 97.69 82 GLY A C 1
ATOM 637 O O . GLY A 1 82 ? 2.007 -5.773 -4.643 1.00 97.69 82 GLY A O 1
ATOM 638 N N . ALA A 1 83 ? 4.229 -5.449 -4.525 1.00 98.25 83 ALA A N 1
ATOM 639 C CA . ALA A 1 83 ? 4.163 -4.020 -4.826 1.00 98.25 83 ALA A CA 1
ATOM 640 C C . ALA A 1 83 ? 3.674 -3.743 -6.262 1.00 98.25 83 ALA A C 1
ATOM 642 O O . ALA A 1 83 ? 2.823 -2.874 -6.472 1.00 98.25 83 ALA A O 1
ATOM 643 N N . ILE A 1 84 ? 4.138 -4.513 -7.257 1.00 97.38 84 ILE A N 1
ATOM 644 C CA . ILE A 1 84 ? 3.621 -4.456 -8.638 1.00 97.38 84 ILE A CA 1
ATOM 645 C C . ILE A 1 84 ? 2.116 -4.748 -8.665 1.00 97.38 84 ILE A C 1
ATOM 647 O O . ILE A 1 84 ? 1.368 -4.064 -9.377 1.00 97.38 84 ILE A O 1
ATOM 651 N N . GLY A 1 85 ? 1.668 -5.741 -7.891 1.00 96.62 85 GLY A N 1
ATOM 652 C CA . GLY A 1 85 ? 0.254 -6.078 -7.733 1.00 96.62 85 GLY A CA 1
ATOM 653 C C . GLY A 1 85 ? -0.568 -4.900 -7.210 1.00 96.62 85 GLY A C 1
ATOM 654 O O . GLY A 1 85 ? -1.568 -4.524 -7.822 1.00 96.62 85 GLY A O 1
ATOM 655 N N . ASP A 1 86 ? -0.105 -4.243 -6.147 1.00 98.44 86 ASP A N 1
ATOM 656 C CA . ASP A 1 86 ? -0.800 -3.097 -5.550 1.00 98.44 86 ASP A CA 1
ATOM 657 C C . ASP A 1 86 ? -0.932 -1.903 -6.504 1.00 98.44 86 ASP A C 1
ATOM 659 O O . ASP A 1 86 ? -2.016 -1.331 -6.656 1.00 98.44 86 ASP A O 1
ATOM 663 N N . PHE A 1 87 ? 0.137 -1.541 -7.219 1.00 97.25 87 PHE A N 1
ATOM 664 C CA . PHE A 1 87 ? 0.048 -0.473 -8.219 1.00 97.25 87 PHE A CA 1
ATOM 665 C C . PHE A 1 87 ? -0.832 -0.867 -9.411 1.00 97.25 87 PHE A C 1
ATOM 667 O O . PHE A 1 87 ? -1.493 -0.011 -10.005 1.00 97.25 87 PHE A O 1
ATOM 674 N N . THR A 1 88 ? -0.895 -2.158 -9.743 1.00 96.25 88 THR A N 1
ATOM 675 C CA . THR A 1 88 ? -1.804 -2.674 -10.774 1.00 96.25 88 THR A CA 1
ATOM 676 C C . THR A 1 88 ? -3.267 -2.525 -10.368 1.00 96.25 88 THR A C 1
ATOM 678 O O . THR A 1 88 ? -4.076 -2.135 -11.212 1.00 96.25 88 THR A O 1
ATOM 681 N N . GLU A 1 89 ? -3.607 -2.738 -9.096 1.00 96.62 89 GLU A N 1
ATOM 682 C CA . GLU A 1 89 ? -4.962 -2.495 -8.589 1.00 96.62 89 GLU A CA 1
ATOM 683 C C . GLU A 1 89 ? -5.362 -1.023 -8.709 1.00 96.62 89 GLU A C 1
ATOM 685 O O . GLU A 1 89 ? -6.426 -0.709 -9.238 1.00 96.62 89 GLU A O 1
ATOM 690 N N . ILE A 1 90 ? -4.490 -0.083 -8.340 1.00 95.62 90 ILE A N 1
ATOM 691 C CA . ILE A 1 90 ? -4.771 1.353 -8.525 1.00 95.62 90 ILE A CA 1
ATOM 692 C C . ILE A 1 90 ? -5.093 1.670 -9.991 1.00 95.62 90 ILE A C 1
ATOM 694 O O . ILE A 1 90 ? -6.048 2.389 -10.300 1.00 95.62 90 ILE A O 1
ATOM 698 N N . ILE A 1 91 ? -4.287 1.128 -10.902 1.00 93.75 91 ILE A N 1
ATOM 699 C CA . ILE A 1 91 ? -4.435 1.334 -12.340 1.00 93.75 91 ILE A CA 1
ATOM 700 C C . ILE A 1 91 ? -5.749 0.733 -12.854 1.00 93.75 91 ILE A C 1
ATOM 702 O O . ILE A 1 91 ? -6.435 1.369 -13.662 1.00 93.75 91 ILE A O 1
ATOM 706 N N . SER A 1 92 ? -6.114 -0.465 -12.390 1.00 92.31 92 SER A N 1
ATOM 707 C CA . SER A 1 92 ? -7.327 -1.175 -12.813 1.00 92.31 92 SER A CA 1
ATOM 708 C C . SER A 1 92 ? -8.596 -0.406 -12.429 1.00 92.31 92 SER A C 1
ATOM 710 O O . SER A 1 92 ? -9.533 -0.322 -13.228 1.00 92.31 92 SER A O 1
ATOM 712 N N . LYS A 1 93 ? -8.594 0.238 -11.253 1.00 91.62 93 LYS A N 1
ATOM 713 C CA . LYS A 1 93 ? -9.715 1.036 -10.733 1.00 91.62 93 LYS A CA 1
ATOM 714 C C . LYS A 1 93 ? -9.885 2.396 -11.410 1.00 91.62 93 LYS A C 1
ATOM 716 O O . LYS A 1 93 ? -10.919 3.027 -11.214 1.00 91.62 93 LYS A O 1
ATOM 721 N N . LYS A 1 94 ? -8.903 2.846 -12.205 1.00 88.50 94 LYS A N 1
ATOM 722 C CA . LYS A 1 94 ? -8.942 4.094 -12.995 1.00 88.50 94 LYS A CA 1
ATOM 723 C C . LYS A 1 94 ? -9.465 5.307 -12.200 1.00 88.50 94 LYS A C 1
ATOM 725 O O . LYS 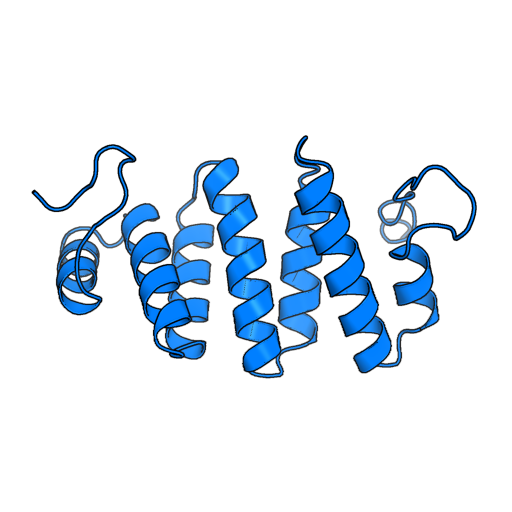A 1 94 ? -10.444 5.930 -12.611 1.00 88.50 94 LYS A O 1
ATOM 730 N N . PRO A 1 95 ? -8.835 5.675 -11.069 1.00 89.06 95 PRO A N 1
ATOM 731 C CA . PRO A 1 95 ? -9.245 6.858 -10.325 1.00 89.06 95 PRO A CA 1
ATOM 732 C C . PRO A 1 95 ? -9.115 8.116 -11.196 1.00 89.06 95 PRO A C 1
ATOM 734 O O . PRO A 1 95 ? -8.127 8.295 -11.909 1.00 89.06 95 PRO A O 1
ATOM 737 N N . ASN A 1 96 ? -10.064 9.048 -11.067 1.00 87.44 96 ASN A N 1
ATOM 738 C CA . ASN A 1 96 ? -10.032 10.341 -11.774 1.00 87.44 96 ASN A CA 1
ATOM 739 C C . ASN A 1 96 ? -8.818 11.215 -11.391 1.00 87.44 96 ASN A C 1
ATOM 741 O O . ASN A 1 96 ? -8.509 12.206 -12.056 1.00 87.44 96 ASN A O 1
ATOM 745 N N . ASN A 1 97 ? -8.093 10.847 -10.331 1.00 87.94 97 ASN A N 1
ATOM 746 C CA . ASN A 1 97 ? -6.863 11.507 -9.924 1.00 87.94 97 ASN A CA 1
ATOM 747 C C . ASN A 1 97 ? -5.695 11.121 -10.850 1.00 87.94 97 ASN A C 1
ATOM 749 O O . ASN A 1 97 ? -4.983 10.139 -10.633 1.00 87.94 97 ASN A O 1
ATOM 753 N N . ARG A 1 98 ? -5.461 11.957 -11.868 1.00 86.62 98 ARG A N 1
ATOM 754 C CA . ARG A 1 98 ? -4.382 11.780 -12.856 1.00 86.62 98 ARG A CA 1
ATOM 755 C C . ARG A 1 98 ? -2.985 11.730 -12.238 1.00 86.62 98 ARG A C 1
ATOM 757 O O . ARG A 1 98 ? -2.125 11.033 -12.770 1.00 86.62 98 ARG A O 1
ATOM 764 N N . ARG A 1 99 ? -2.745 12.469 -11.148 1.00 87.12 99 ARG A N 1
ATOM 765 C CA . ARG A 1 99 ? -1.444 12.490 -10.461 1.00 87.12 99 ARG A CA 1
ATOM 766 C C . ARG A 1 99 ? -1.171 11.142 -9.811 1.00 87.12 99 ARG A C 1
ATOM 768 O O . ARG A 1 99 ? -0.109 10.576 -10.025 1.00 87.12 99 ARG A O 1
ATOM 775 N N . LEU A 1 100 ? -2.158 10.622 -9.087 1.00 88.44 100 LEU A N 1
ATOM 776 C CA . LEU A 1 100 ? -2.076 9.320 -8.439 1.00 88.44 100 LEU A CA 1
ATOM 777 C C . LEU A 1 100 ? -1.912 8.196 -9.465 1.00 88.44 100 LEU A C 1
ATOM 779 O O . LEU A 1 100 ? -1.047 7.341 -9.298 1.00 88.44 100 LEU A O 1
ATOM 783 N N . LEU A 1 101 ? -2.677 8.241 -10.561 1.00 89.25 101 LEU A N 1
ATOM 784 C CA . LEU A 1 101 ? -2.536 7.271 -11.643 1.00 89.25 101 LEU A CA 1
ATOM 785 C C . LEU A 1 101 ? -1.113 7.304 -12.219 1.00 89.25 101 LEU A C 1
ATOM 787 O O . LEU A 1 101 ? -0.481 6.261 -12.340 1.00 89.25 101 LEU A O 1
ATOM 791 N N . ARG A 1 102 ? -0.572 8.495 -12.506 1.00 89.50 102 ARG A N 1
ATOM 792 C CA . ARG A 1 102 ? 0.810 8.649 -12.984 1.00 89.50 102 ARG A CA 1
ATOM 793 C C . ARG A 1 102 ? 1.825 8.056 -12.007 1.00 89.50 102 ARG A C 1
ATOM 795 O O . ARG A 1 102 ? 2.718 7.343 -12.450 1.00 89.50 102 ARG A O 1
ATOM 802 N N . SER A 1 103 ? 1.686 8.318 -10.708 1.00 91.12 103 SER A N 1
ATOM 803 C CA . SER A 1 103 ? 2.575 7.747 -9.690 1.00 91.12 103 SER A CA 1
ATOM 804 C C . SER A 1 103 ? 2.523 6.219 -9.665 1.00 91.12 103 SER A C 1
ATOM 806 O O . SER A 1 103 ? 3.572 5.586 -9.629 1.00 91.12 103 SER A O 1
ATOM 808 N N . ALA A 1 104 ? 1.332 5.618 -9.754 1.00 93.69 104 ALA A N 1
ATOM 809 C CA . ALA A 1 104 ? 1.185 4.162 -9.764 1.00 93.69 104 ALA A CA 1
ATOM 810 C C . ALA A 1 104 ? 1.884 3.512 -10.967 1.00 93.69 104 ALA A C 1
ATOM 812 O O . ALA A 1 104 ? 2.618 2.541 -10.806 1.00 93.69 104 ALA A O 1
ATOM 813 N N . TYR A 1 105 ? 1.721 4.081 -12.164 1.00 93.50 105 TYR A N 1
ATOM 814 C CA . TYR A 1 105 ? 2.427 3.597 -13.351 1.00 93.50 105 TYR A CA 1
ATOM 815 C C . TYR A 1 105 ? 3.946 3.747 -13.229 1.00 93.50 105 TYR A C 1
ATOM 817 O O . TYR A 1 105 ? 4.671 2.806 -13.533 1.00 93.50 105 TYR A O 1
ATOM 825 N N . LEU A 1 106 ? 4.443 4.890 -12.745 1.00 93.31 106 LEU A N 1
ATOM 826 C CA . LEU A 1 106 ? 5.884 5.100 -12.582 1.00 93.31 106 LEU A CA 1
ATOM 827 C C . LEU A 1 106 ? 6.501 4.135 -11.565 1.00 93.31 106 LEU A C 1
ATOM 829 O O . LEU A 1 106 ? 7.537 3.542 -11.857 1.00 93.31 106 LEU A O 1
ATOM 833 N N . ASN A 1 107 ? 5.856 3.933 -10.414 1.00 95.25 107 ASN A N 1
ATOM 834 C CA . ASN A 1 107 ? 6.333 2.973 -9.419 1.00 95.25 107 ASN A CA 1
ATOM 835 C C . ASN A 1 107 ? 6.321 1.546 -9.979 1.00 95.25 107 ASN A C 1
ATOM 837 O O . ASN A 1 107 ? 7.300 0.819 -9.827 1.00 95.25 107 ASN A O 1
ATOM 841 N N . ARG A 1 108 ? 5.259 1.153 -10.697 1.00 95.81 108 ARG A N 1
ATOM 842 C CA . ARG A 1 108 ? 5.195 -0.169 -11.332 1.00 95.81 108 ARG A CA 1
ATOM 843 C C . ARG A 1 108 ? 6.276 -0.357 -12.400 1.00 95.81 108 ARG A C 1
ATOM 845 O O . ARG A 1 108 ? 6.882 -1.422 -12.441 1.00 95.81 108 ARG A O 1
ATOM 852 N N . ALA A 1 109 ? 6.554 0.664 -13.213 1.00 93.94 109 ALA A N 1
ATOM 853 C CA . ALA A 1 109 ? 7.630 0.636 -14.205 1.00 93.94 109 ALA A CA 1
ATOM 854 C C . ALA A 1 109 ? 8.992 0.396 -13.541 1.00 93.94 109 ALA A C 1
ATOM 856 O O . ALA A 1 109 ? 9.720 -0.508 -13.933 1.00 93.94 109 ALA A O 1
ATOM 857 N N . GLN A 1 110 ? 9.303 1.163 -12.492 1.00 94.06 110 GLN A N 1
ATOM 858 C CA . GLN A 1 110 ? 10.562 1.027 -11.755 1.00 94.06 110 GLN A CA 1
ATOM 859 C C . GLN A 1 110 ? 10.715 -0.357 -11.121 1.00 94.06 110 GLN A C 1
ATOM 861 O O . GLN A 1 110 ? 11.811 -0.909 -11.097 1.00 94.06 110 GLN A O 1
ATOM 866 N N . LEU A 1 111 ? 9.628 -0.929 -10.603 1.00 95.69 111 LEU A N 1
ATOM 867 C CA . LEU A 1 111 ? 9.656 -2.263 -10.008 1.00 95.69 111 LEU A CA 1
ATOM 868 C C . LEU A 1 111 ? 9.856 -3.360 -11.053 1.00 95.69 111 LEU A C 1
ATOM 870 O O . LEU A 1 111 ? 10.642 -4.275 -10.825 1.00 95.69 111 LEU A O 1
ATOM 874 N N . LYS A 1 112 ? 9.213 -3.235 -12.216 1.00 93.38 112 LYS A N 1
ATOM 875 C CA . LYS A 1 112 ? 9.441 -4.128 -13.357 1.00 93.38 112 LYS A CA 1
ATOM 876 C C . LYS A 1 112 ? 10.878 -4.040 -13.868 1.00 93.38 112 LYS A C 1
ATOM 878 O O . LYS A 1 112 ? 11.495 -5.074 -14.086 1.00 93.38 112 LYS A O 1
ATOM 883 N N . ASP A 1 113 ? 11.449 -2.839 -13.957 1.00 92.06 113 ASP A N 1
ATOM 884 C CA . ASP A 1 113 ? 12.869 -2.667 -14.295 1.00 92.06 113 ASP A CA 1
ATOM 885 C C . ASP A 1 113 ? 13.780 -3.379 -13.294 1.00 92.06 113 ASP A C 1
ATOM 887 O O . ASP A 1 113 ? 14.676 -4.115 -13.697 1.00 92.06 113 ASP A O 1
ATOM 891 N N . LYS A 1 114 ? 13.524 -3.208 -11.989 1.00 93.12 114 LYS A N 1
ATOM 892 C CA . LYS A 1 114 ? 14.277 -3.900 -10.929 1.00 93.12 114 LYS A CA 1
ATOM 893 C C . LYS A 1 114 ? 14.177 -5.423 -11.035 1.00 93.12 114 LYS A C 1
ATOM 895 O O . LYS A 1 114 ? 15.115 -6.110 -10.646 1.00 93.12 114 LYS A O 1
ATOM 900 N N . LYS A 1 115 ? 13.061 -5.939 -11.552 1.00 93.00 115 LYS A N 1
ATOM 901 C CA . LYS A 1 115 ? 12.840 -7.369 -11.792 1.00 93.00 115 LYS A CA 1
ATOM 902 C C . LYS A 1 115 ? 13.482 -7.877 -13.095 1.00 93.00 115 LYS A C 1
ATOM 904 O O . LYS A 1 115 ? 13.637 -9.081 -13.262 1.00 93.00 115 LYS A O 1
ATOM 909 N N . GLY A 1 116 ? 13.889 -6.976 -13.991 1.00 91.88 116 GLY A N 1
ATOM 910 C CA . GLY A 1 116 ? 14.404 -7.304 -15.324 1.00 91.88 116 GLY A CA 1
ATOM 911 C C . GLY A 1 116 ? 13.338 -7.315 -16.427 1.00 91.88 116 GLY A C 1
ATOM 912 O O . GLY A 1 116 ? 13.663 -7.556 -17.587 1.00 91.88 116 GLY A O 1
ATOM 913 N N . ASP A 1 117 ? 12.087 -6.975 -16.109 1.00 90.88 117 ASP A N 1
ATOM 914 C CA . ASP A 1 117 ? 10.952 -6.942 -17.039 1.00 90.88 117 ASP A CA 1
ATOM 915 C C . ASP A 1 117 ? 10.910 -5.609 -17.821 1.00 90.88 117 ASP A C 1
ATOM 917 O O . ASP A 1 117 ? 9.919 -4.870 -17.813 1.00 90.88 117 ASP A O 1
ATOM 921 N N . VAL A 1 118 ? 12.017 -5.264 -18.486 1.00 86.19 118 VAL A N 1
ATOM 922 C CA . VAL A 1 118 ? 12.256 -3.936 -19.090 1.00 86.19 118 VAL A CA 1
ATOM 923 C C . VAL A 1 118 ? 11.228 -3.583 -20.174 1.00 86.19 118 VAL A C 1
ATOM 925 O O . VAL A 1 118 ? 10.789 -2.432 -20.269 1.00 86.19 118 VAL A O 1
ATOM 928 N N . GLU A 1 119 ? 10.802 -4.562 -20.976 1.00 85.19 119 GLU A N 1
ATOM 929 C CA . GLU A 1 119 ? 9.748 -4.361 -21.980 1.00 85.19 119 GLU A CA 1
ATOM 930 C C . GLU A 1 119 ? 8.407 -4.026 -21.319 1.00 85.19 119 GLU A C 1
ATOM 932 O O . GLU A 1 119 ? 7.720 -3.088 -21.729 1.00 85.19 119 GLU A O 1
ATOM 937 N N . GLU A 1 120 ? 8.049 -4.740 -20.247 1.00 84.12 120 GLU A N 1
ATOM 938 C CA . GLU A 1 120 ? 6.827 -4.472 -19.492 1.00 84.12 120 GLU A CA 1
ATOM 939 C C . GLU A 1 120 ? 6.860 -3.115 -18.780 1.00 84.12 120 GLU A C 1
ATOM 941 O O . GLU A 1 120 ? 5.808 -2.487 -18.607 1.00 84.12 120 GLU A O 1
ATOM 946 N N . ALA A 1 121 ? 8.041 -2.673 -18.345 1.00 87.25 121 ALA A N 1
ATOM 947 C CA . ALA A 1 121 ? 8.247 -1.373 -17.722 1.00 87.25 121 ALA A CA 1
ATOM 948 C C . ALA A 1 121 ? 8.060 -0.226 -18.723 1.00 87.25 121 ALA A C 1
ATOM 950 O O . ALA A 1 121 ? 7.480 0.806 -18.380 1.00 87.25 121 ALA A O 1
ATOM 951 N N . ALA A 1 122 ? 8.497 -0.404 -19.976 1.00 85.88 122 ALA A N 1
ATOM 952 C CA . ALA A 1 122 ? 8.383 0.613 -21.020 1.00 85.88 122 ALA A CA 1
ATOM 953 C C . ALA A 1 122 ? 6.927 1.027 -21.293 1.00 85.88 122 ALA A C 1
ATOM 955 O O . ALA A 1 122 ? 6.664 2.213 -21.494 1.00 85.88 122 ALA A O 1
ATOM 956 N N . TRP A 1 123 ? 5.977 0.089 -21.208 1.00 84.06 123 TRP A N 1
ATOM 957 C CA . TRP A 1 123 ? 4.541 0.366 -21.358 1.00 84.06 123 TRP A CA 1
ATOM 958 C C . TRP A 1 123 ? 3.968 1.301 -20.289 1.00 84.06 123 TRP A C 1
ATOM 960 O O . TRP A 1 123 ? 2.961 1.971 -20.525 1.00 84.06 123 TRP A O 1
ATOM 970 N N . ASP A 1 124 ? 4.595 1.350 -19.115 1.00 86.19 124 ASP A N 1
ATOM 971 C CA . ASP A 1 124 ? 4.128 2.145 -17.985 1.00 86.19 124 ASP A CA 1
ATOM 972 C C . ASP A 1 124 ? 4.715 3.571 -17.984 1.00 86.19 124 ASP A C 1
ATOM 974 O O . ASP A 1 124 ? 4.163 4.480 -17.351 1.00 86.19 124 ASP A O 1
ATOM 978 N N . ARG A 1 125 ? 5.805 3.814 -18.726 1.00 83.06 125 ARG A N 1
ATOM 979 C CA . ARG A 1 125 ? 6.483 5.117 -18.760 1.00 83.06 125 ARG A CA 1
ATOM 980 C C . ARG A 1 125 ? 5.747 6.132 -19.647 1.00 83.06 125 ARG A C 1
ATOM 982 O O . ARG A 1 125 ? 5.193 5.783 -20.689 1.00 83.06 125 ARG A O 1
ATOM 989 N N . PRO A 1 126 ? 5.746 7.426 -19.276 1.00 71.06 126 PRO A N 1
ATOM 990 C CA . PRO A 1 126 ? 5.253 8.469 -20.158 1.00 71.06 126 PRO A CA 1
ATOM 991 C C . PRO A 1 126 ? 6.117 8.612 -21.417 1.00 71.06 126 PRO A C 1
ATOM 993 O O . PRO A 1 126 ? 7.340 8.565 -21.308 1.00 71.06 126 PRO A O 1
ATOM 996 N N . PRO A 1 127 ? 5.511 8.814 -22.604 1.00 65.81 127 PRO A N 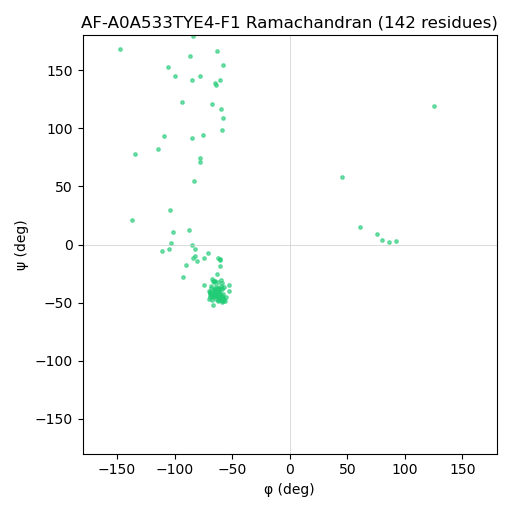1
ATOM 997 C CA . PRO A 1 127 ? 6.278 9.070 -23.815 1.00 65.81 127 PRO A CA 1
ATOM 998 C C . PRO A 1 127 ? 7.038 10.394 -23.666 1.00 65.81 127 PRO A C 1
ATOM 1000 O O . PRO A 1 127 ? 6.471 11.383 -23.199 1.00 65.81 127 PRO A O 1
ATOM 1003 N N . GLY A 1 128 ? 8.306 10.417 -24.085 1.00 58.03 128 GLY A N 1
ATOM 1004 C CA . GLY A 1 128 ? 9.208 11.564 -23.911 1.00 58.03 128 GLY A CA 1
ATOM 1005 C C . GLY A 1 128 ? 8.753 12.866 -24.585 1.00 58.03 128 GLY A C 1
ATOM 1006 O O . GLY A 1 128 ? 9.216 13.934 -24.206 1.00 58.03 128 GLY A O 1
ATOM 1007 N N . THR A 1 129 ? 7.827 12.804 -25.548 1.00 48.72 129 THR A N 1
ATOM 1008 C CA . THR A 1 129 ? 7.379 13.964 -26.342 1.00 48.72 129 THR A CA 1
ATOM 1009 C C . THR A 1 129 ? 5.858 14.035 -26.554 1.00 48.72 129 THR A C 1
ATOM 1011 O O . THR A 1 129 ? 5.391 14.716 -27.464 1.00 48.72 129 THR A O 1
ATOM 1014 N N . GLY A 1 130 ? 5.034 13.372 -25.727 1.00 55.50 130 GLY A N 1
ATOM 1015 C CA . GLY A 1 130 ? 3.590 13.271 -25.998 1.00 55.50 130 GLY A CA 1
ATOM 1016 C C . GLY A 1 130 ? 2.660 13.224 -24.785 1.00 55.50 130 GLY A C 1
ATOM 1017 O O . GLY A 1 130 ? 3.073 13.029 -23.643 1.00 55.50 130 GLY A O 1
ATOM 1018 N N . LYS A 1 131 ? 1.348 13.375 -25.041 1.00 56.31 131 LYS A N 1
ATOM 1019 C CA . LYS A 1 131 ? 0.302 13.140 -24.031 1.00 56.31 131 LYS A CA 1
ATOM 1020 C C . LYS A 1 131 ? 0.404 11.694 -23.555 1.00 56.31 131 LYS A C 1
ATOM 1022 O O . LYS A 1 131 ? 0.164 10.770 -24.327 1.00 56.31 131 LYS A O 1
ATOM 1027 N N . TRP A 1 132 ? 0.708 11.519 -22.274 1.00 61.50 132 TRP A N 1
ATOM 1028 C CA . TRP A 1 132 ? 0.709 10.216 -21.630 1.00 61.50 132 TRP A CA 1
ATOM 1029 C C . TRP A 1 132 ? -0.666 9.559 -21.755 1.00 61.50 132 TRP A C 1
ATOM 1031 O O . TRP A 1 132 ? -1.649 10.002 -21.156 1.00 61.50 132 TRP A O 1
ATOM 1041 N N . ARG A 1 133 ? -0.725 8.525 -22.593 1.00 59.44 133 ARG A N 1
ATOM 1042 C CA . ARG A 1 133 ? -1.871 7.643 -22.755 1.00 59.44 133 ARG A CA 1
ATOM 1043 C C . ARG A 1 133 ? -1.464 6.308 -22.151 1.00 59.44 133 ARG A C 1
ATOM 1045 O O . ARG A 1 133 ? -0.840 5.530 -22.862 1.00 59.44 133 ARG A O 1
ATOM 1052 N N . PRO A 1 134 ? -1.759 6.051 -20.869 1.00 53.72 134 PRO A N 1
ATOM 1053 C CA . PRO A 1 134 ? -1.550 4.729 -20.301 1.00 53.72 134 PRO A CA 1
ATOM 1054 C C . PRO A 1 134 ? -2.388 3.725 -21.105 1.00 53.72 134 PRO A C 1
ATOM 1056 O O . PRO A 1 134 ? -3.615 3.677 -20.980 1.00 53.72 134 PRO A O 1
ATOM 1059 N N . SER A 1 135 ? -1.759 3.023 -22.046 1.00 50.16 135 SER A N 1
ATOM 1060 C CA . SER A 1 135 ? -2.473 2.252 -23.056 1.00 50.16 135 SER A CA 1
ATOM 1061 C C . SER A 1 135 ? -2.649 0.807 -22.618 1.00 50.16 135 SER A C 1
ATOM 1063 O O . SER A 1 135 ? -1.686 0.078 -22.424 1.00 50.16 135 SER A O 1
ATOM 1065 N N . ALA A 1 136 ? -3.911 0.385 -22.574 1.00 45.12 136 ALA A N 1
ATOM 1066 C CA . ALA A 1 136 ? -4.359 -0.888 -23.139 1.00 45.12 136 ALA A CA 1
ATOM 1067 C C . ALA A 1 136 ? -3.770 -2.212 -22.597 1.00 45.12 136 ALA A C 1
ATOM 1069 O O . ALA A 1 136 ? -4.021 -3.254 -23.201 1.00 45.12 136 ALA A O 1
ATOM 1070 N N . ALA A 1 137 ? -3.107 -2.230 -21.436 1.00 44.81 137 ALA A N 1
ATOM 1071 C CA . ALA A 1 137 ? -2.560 -3.459 -20.839 1.00 44.81 137 ALA A CA 1
ATOM 1072 C C . ALA A 1 137 ? -3.612 -4.548 -20.512 1.00 44.81 137 ALA A C 1
ATOM 1074 O O . ALA A 1 137 ? -3.263 -5.707 -20.316 1.00 44.81 137 ALA A O 1
ATOM 1075 N N . PHE A 1 138 ? -4.909 -4.224 -20.520 1.00 45.47 138 PHE A N 1
ATOM 1076 C CA . PHE A 1 138 ? -5.974 -5.220 -20.344 1.00 45.47 138 PHE A CA 1
ATOM 1077 C C . PHE A 1 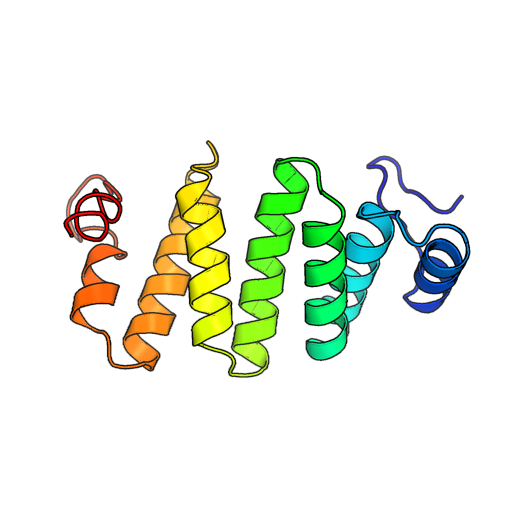138 ? -6.349 -5.996 -21.619 1.00 45.47 138 PHE A C 1
ATOM 1079 O O . PHE A 1 138 ? -7.085 -6.974 -21.526 1.00 45.47 138 PHE A O 1
ATOM 1086 N N . ARG A 1 139 ? -5.870 -5.613 -22.814 1.00 44.75 139 ARG A N 1
ATOM 1087 C CA . ARG A 1 139 ? -6.280 -6.293 -24.061 1.00 44.75 139 ARG A CA 1
ATOM 1088 C C . ARG A 1 139 ? -5.493 -7.561 -24.404 1.00 44.75 139 ARG A C 1
ATOM 1090 O O . ARG A 1 139 ? -5.954 -8.299 -25.268 1.00 44.75 139 ARG A O 1
ATOM 1097 N N . HIS A 1 140 ? -4.373 -7.853 -23.738 1.00 39.56 140 HIS A N 1
ATOM 1098 C CA . HIS A 1 140 ? -3.500 -8.965 -24.146 1.00 39.56 140 HIS A CA 1
ATOM 1099 C C . HIS A 1 140 ? -3.443 -10.185 -23.216 1.00 39.56 140 HIS A C 1
ATOM 1101 O O . HIS A 1 140 ? -2.867 -11.187 -23.626 1.00 39.56 140 HIS A O 1
ATOM 1107 N N . LYS A 1 141 ? -4.082 -10.173 -22.035 1.00 43.00 141 LYS A N 1
ATOM 1108 C CA . LYS A 1 141 ? -4.118 -11.361 -21.149 1.00 43.00 141 LYS A CA 1
ATOM 1109 C C . LYS A 1 141 ? -5.452 -12.130 -21.120 1.00 43.00 141 LYS A C 1
ATOM 1111 O O . LYS A 1 141 ? -5.484 -13.212 -20.560 1.00 43.00 141 LYS A O 1
ATOM 1116 N N . ASN A 1 142 ? -6.500 -11.660 -21.812 1.00 36.56 142 ASN A N 1
ATOM 1117 C CA . ASN A 1 142 ? -7.792 -12.369 -21.944 1.00 36.56 142 ASN A CA 1
ATOM 1118 C C . ASN A 1 142 ? -7.996 -13.034 -23.323 1.00 36.56 142 ASN A C 1
ATOM 1120 O O . ASN A 1 142 ? -9.120 -13.145 -23.806 1.00 36.56 142 ASN A O 1
ATOM 1124 N N . LYS A 1 143 ? -6.914 -13.448 -23.990 1.00 37.38 143 LYS A N 1
ATOM 1125 C CA . LYS A 1 143 ? -6.993 -14.373 -25.128 1.00 37.38 143 LYS A CA 1
ATOM 1126 C C . LYS A 1 143 ? -6.304 -15.678 -24.752 1.00 37.38 143 LYS A C 1
ATOM 1128 O O . LYS A 1 143 ? -5.137 -15.859 -25.084 1.00 37.38 143 LYS A O 1
ATOM 1133 N N . LYS A 1 144 ? -7.033 -16.530 -24.041 1.00 39.72 144 LYS A N 1
ATOM 1134 C CA . LYS A 1 144 ? -7.113 -17.985 -24.211 1.00 39.72 144 LYS A CA 1
ATOM 1135 C C . LYS A 1 144 ? -8.309 -18.476 -23.410 1.00 39.72 144 LYS A C 1
ATOM 1137 O O . LYS A 1 144 ? -8.467 -17.988 -22.272 1.00 39.72 144 LYS A O 1
#

pLDDT: mean 85.92, std 17.02, range [36.56, 98.75]

Nearest PDB structures (foldseek):
  7y4i-assembly1_A  TM=7.380E-01  e=8.979E-03  Arabidopsis thaliana
  3u4t-assembly2_B  TM=8.073E-01  e=4.581E-02  Cytophaga hutchinsonii ATCC 33406
  8a3y-assembly1_Q  TM=7.209E-01  e=5.056E-02  Homo sapiens
  2xev-assembly1_A  TM=7.335E-01  e=4.581E-02  Xanthomonas campestris
  8h3a-assembly1_A  TM=8.273E-01  e=1.292E-01  Homo sapiens

Secondary structure (DSSP, 8-state):
--B-TTS-B-S-HHHHHHHHHH-TT-HHHHHHHHHHHHHTT-HHHHHHHHHHHHHH---HHHHHHHHHHHHHHHHHTT-HHHHHHHHHHHHHH--S-HHHHHHHHHHHHHHHHHHT-HHHHHTTSPPTTS------TTSSSS--

Foldseek 3Di:
DQADPVRAGPDALVVLVVVCVVPVLPLRSLLNSLVNCLVVLVLVSNLVSLVSSVVSDDDPVSVLVSLQSNLVSCVVVVVLVSNLVSLVVNCVSPDPPPVSVLVSLQSNLVSCVVVVVNVVSVLSDADPPDDRDSDDPPPPPPDD

Sequence (144 aa):
MLKDALGGYRGSVEEISRIIEEHPDNAEAFYDRANARSCSGDFEGAIKDFTMALKIGLRFREMIVAYGNRGIARMEKGDIDGAIGDFTEIISKKPNNRRLLRSAYLNRAQLKDKKGDVEEAAWDRPPGTGKWRPSAAFRHKNKK

Mean predicted aligned error: 6.99 Å

Radius of gyration: 16.87 Å; Cα contacts (8 Å, |Δi|>4): 167; chains: 1; bounding box: 29×34×48 Å